Protein AF-A0A3D4QV10-F1 (afdb_monomer_lite)

pLDDT: mean 92.03, std 4.07, range [80.44, 97.69]

Radius of gyration: 17.47 Å; chains: 1; bounding box: 39×26×50 Å

Foldseek 3Di:
DFFCQPLQLPQWDWDNVCLNPPDDPPDDPPTIDTDGRQLAQAWKWKWFQDPVRDTDTPDTGHGDSDRDDDDDDPDDGPDMDMGGDHTSHDPDHGGDDDDDD

Sequence (101 aa):
MVFDSDLQRTSCGGSPVLRFYPTINNRSLNLPPFNFPTTMVKDFVVEYQDENGIWVPLAEIKNNYQRLVKINTDIITRGIKMTVKNTWGCEKALVFSLDAY

Secondary structure (DSSP, 8-state):
-EE---TT-SSS-S-TTGGG-SS--S--TTPPPPPPPTTSEEEEEEEEE-TTS-EEEEEEE-S---SB---------S-EEEEEEEESS-SS--EEE----

Structure (mmCIF, N/CA/C/O backbone):
data_AF-A0A3D4QV10-F1
#
_entry.id   AF-A0A3D4QV10-F1
#
loop_
_atom_site.group_PDB
_atom_site.id
_atom_site.type_symbol
_atom_site.label_atom_id
_atom_site.label_alt_id
_atom_site.label_comp_id
_atom_site.label_asym_id
_atom_site.label_entity_id
_atom_site.label_seq_id
_atom_site.pdbx_PDB_ins_code
_atom_site.Cartn_x
_atom_site.Cartn_y
_atom_site.Cartn_z
_atom_site.occupancy
_atom_site.B_iso_or_equiv
_atom_site.auth_seq_id
_atom_site.auth_comp_id
_atom_site.auth_asym_id
_atom_site.auth_atom_id
_atom_site.pdbx_PDB_model_num
ATOM 1 N N . MET A 1 1 ? -6.499 -2.487 2.076 1.00 93.06 1 MET A N 1
ATOM 2 C CA . MET A 1 1 ? -5.760 -1.355 1.472 1.00 93.06 1 MET A CA 1
ATOM 3 C C . MET A 1 1 ? -5.150 -1.791 0.156 1.00 93.06 1 MET A C 1
ATOM 5 O O . MET A 1 1 ? -4.578 -2.878 0.094 1.00 93.06 1 MET A O 1
ATOM 9 N N . VAL A 1 2 ? -5.260 -0.956 -0.873 1.00 95.25 2 VAL A N 1
ATOM 10 C CA . VAL A 1 2 ? -4.651 -1.174 -2.189 1.00 95.25 2 VAL A CA 1
ATOM 11 C C . VAL A 1 2 ? -3.678 -0.035 -2.472 1.00 95.25 2 VAL A C 1
ATOM 13 O O . VAL A 1 2 ? -4.073 1.128 -2.516 1.00 95.25 2 VAL A O 1
ATOM 16 N N . PHE A 1 3 ? -2.407 -0.367 -2.670 1.00 94.44 3 PHE A N 1
ATOM 17 C CA . PHE A 1 3 ? -1.348 0.580 -3.016 1.00 94.44 3 PHE A CA 1
ATOM 18 C C . PHE A 1 3 ? -1.198 0.718 -4.530 1.00 94.44 3 PHE A C 1
ATOM 20 O O . PHE A 1 3 ? -1.513 -0.206 -5.287 1.00 94.44 3 PHE A O 1
ATOM 27 N N . ASP A 1 4 ? -0.702 1.865 -4.988 1.00 91.75 4 ASP A N 1
ATOM 28 C CA . ASP A 1 4 ? -0.363 2.029 -6.395 1.00 91.75 4 ASP A CA 1
ATOM 29 C C . ASP A 1 4 ? 0.989 1.379 -6.703 1.00 91.75 4 ASP A C 1
ATOM 31 O O . ASP A 1 4 ? 2.062 1.908 -6.409 1.00 91.75 4 ASP A O 1
ATOM 35 N N . SER A 1 5 ? 0.922 0.211 -7.335 1.00 87.12 5 SER A N 1
ATOM 36 C CA . SER A 1 5 ? 2.097 -0.510 -7.818 1.00 87.12 5 SER A CA 1
ATOM 37 C C . SER A 1 5 ? 2.546 -0.088 -9.219 1.00 87.12 5 SER A C 1
ATOM 39 O O . SER A 1 5 ? 3.145 -0.914 -9.906 1.00 87.12 5 SER A O 1
ATOM 41 N N . ASP A 1 6 ? 2.204 1.127 -9.667 1.00 89.31 6 ASP A N 1
ATOM 42 C CA . ASP A 1 6 ? 2.577 1.684 -10.973 1.00 89.31 6 ASP A CA 1
ATOM 43 C C . ASP A 1 6 ? 2.197 0.733 -12.114 1.00 89.31 6 ASP A C 1
ATOM 45 O O . ASP A 1 6 ? 3.039 0.091 -12.743 1.00 89.31 6 ASP A O 1
ATOM 49 N N . LEU A 1 7 ? 0.891 0.612 -12.378 1.00 85.50 7 LEU A N 1
ATOM 50 C CA . LEU A 1 7 ? 0.379 -0.289 -13.425 1.00 85.50 7 LEU A CA 1
ATOM 51 C C . LEU A 1 7 ? 0.991 -0.000 -14.804 1.00 85.50 7 LEU A C 1
ATOM 53 O O . LEU A 1 7 ? 1.130 -0.910 -15.618 1.00 85.50 7 LEU A O 1
ATOM 57 N N . GLN A 1 8 ? 1.385 1.252 -15.049 1.00 87.69 8 GLN A N 1
ATOM 58 C CA . GLN A 1 8 ? 2.019 1.686 -16.295 1.00 87.69 8 GLN A CA 1
ATOM 59 C C . GLN A 1 8 ? 3.542 1.478 -16.310 1.00 87.69 8 GLN A C 1
ATOM 61 O O . GLN A 1 8 ? 4.188 1.711 -17.336 1.00 87.69 8 GLN A O 1
ATOM 66 N N . ARG A 1 9 ? 4.124 1.015 -15.197 1.00 87.31 9 ARG A N 1
ATOM 67 C CA . ARG A 1 9 ? 5.550 0.705 -15.023 1.00 87.31 9 ARG A CA 1
ATOM 68 C C . ARG A 1 9 ? 6.468 1.858 -15.432 1.00 87.31 9 ARG A C 1
ATOM 70 O O . ARG A 1 9 ? 7.544 1.641 -15.988 1.00 87.31 9 ARG A O 1
ATOM 77 N N . THR A 1 10 ? 6.025 3.088 -15.200 1.00 88.50 10 THR A N 1
ATOM 78 C CA . THR A 1 10 ? 6.762 4.310 -15.553 1.00 88.50 10 THR A CA 1
ATOM 79 C C . THR A 1 10 ? 7.912 4.599 -14.591 1.00 88.50 10 THR A C 1
ATOM 81 O O . THR A 1 10 ? 8.934 5.134 -15.007 1.00 88.50 10 THR A O 1
ATOM 84 N N . SER A 1 11 ? 7.769 4.187 -13.334 1.00 88.62 11 SER A N 1
ATOM 85 C CA . SER A 1 11 ? 8.772 4.267 -12.270 1.00 88.62 11 SER A CA 1
ATOM 86 C C . SER A 1 11 ? 9.694 3.045 -12.204 1.00 88.62 11 SER A C 1
ATOM 88 O O . SER A 1 11 ? 10.714 3.065 -11.516 1.00 88.62 11 SER A O 1
ATOM 90 N N . CYS A 1 12 ? 9.344 1.967 -12.909 1.00 87.12 12 CYS A N 1
ATOM 91 C CA . CYS A 1 12 ? 10.155 0.757 -12.968 1.00 87.12 12 CYS A CA 1
ATOM 92 C C . CYS A 1 12 ? 11.360 0.951 -13.899 1.00 87.12 12 CYS A C 1
ATOM 94 O O . CYS A 1 12 ? 11.233 1.486 -15.000 1.00 87.12 12 CYS A O 1
ATOM 96 N N . GLY A 1 13 ? 12.520 0.433 -13.490 1.00 87.19 13 GLY A N 1
ATOM 97 C CA . GLY A 1 13 ? 13.685 0.317 -14.372 1.00 87.19 13 GLY A CA 1
ATOM 98 C C . GLY A 1 13 ? 13.479 -0.700 -15.504 1.00 87.19 13 GLY A C 1
ATOM 99 O O . GLY A 1 13 ? 12.471 -1.411 -15.554 1.00 87.19 13 GLY A O 1
ATOM 100 N N . GLY A 1 14 ? 14.472 -0.808 -16.386 1.00 88.25 14 GLY A N 1
ATOM 101 C CA . GLY A 1 14 ? 14.499 -1.786 -17.4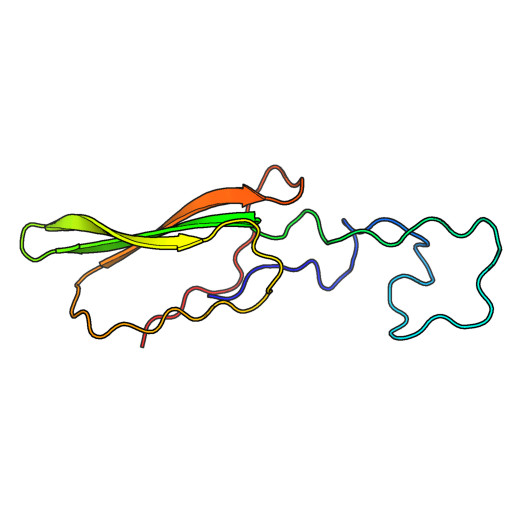74 1.00 88.25 14 GLY A CA 1
ATOM 102 C C . GLY A 1 14 ? 14.132 -1.193 -18.835 1.00 88.25 14 GLY A C 1
ATOM 103 O O . GLY A 1 14 ? 14.123 0.020 -19.031 1.00 88.25 14 GLY A O 1
ATOM 104 N N . SER A 1 15 ? 13.863 -2.062 -19.812 1.00 88.31 15 SER A N 1
ATOM 105 C CA . SER A 1 15 ? 13.526 -1.631 -21.175 1.00 88.31 15 SER A CA 1
ATOM 106 C C . SER A 1 15 ? 12.102 -1.051 -21.250 1.00 88.31 15 SER A C 1
ATOM 108 O O . SER A 1 15 ? 11.156 -1.740 -20.853 1.00 88.31 15 SER A O 1
ATOM 110 N N . PRO A 1 16 ? 11.904 0.153 -21.830 1.00 86.06 16 PRO A N 1
ATOM 111 C CA . PRO A 1 16 ? 10.579 0.759 -21.998 1.00 86.06 16 PRO A CA 1
ATOM 112 C C . PRO A 1 16 ? 9.606 -0.084 -22.828 1.00 86.06 16 PRO A C 1
ATOM 114 O O . PRO A 1 16 ? 8.400 -0.023 -22.608 1.00 86.06 16 PRO A O 1
ATOM 117 N N . VAL A 1 17 ? 10.128 -0.876 -23.769 1.00 85.81 17 VAL A N 1
ATOM 118 C CA . VAL A 1 17 ? 9.322 -1.737 -24.646 1.00 85.81 17 VAL A CA 1
ATOM 119 C C . VAL A 1 17 ? 8.949 -3.030 -23.929 1.00 85.81 17 VAL A C 1
ATOM 121 O O . VAL A 1 17 ? 7.799 -3.457 -23.961 1.00 85.81 17 VAL A O 1
ATOM 124 N N . LEU A 1 18 ? 9.916 -3.648 -23.248 1.00 88.50 18 LEU A N 1
ATOM 125 C CA . LEU A 1 18 ? 9.744 -4.982 -22.672 1.00 88.50 18 LEU A CA 1
ATOM 126 C C . LEU A 1 18 ? 9.084 -4.970 -21.287 1.00 88.50 18 LEU A C 1
ATOM 128 O O . LEU A 1 18 ? 8.648 -6.017 -20.824 1.00 88.50 18 LEU A O 1
ATOM 132 N N . ARG A 1 19 ? 8.972 -3.813 -20.619 1.00 85.62 19 ARG A N 1
ATOM 133 C CA . ARG A 1 19 ? 8.438 -3.724 -19.246 1.00 85.62 19 ARG A CA 1
ATOM 134 C C . ARG A 1 19 ? 7.016 -4.262 -19.086 1.00 85.62 19 ARG A C 1
ATOM 136 O O . ARG A 1 19 ? 6.666 -4.684 -17.994 1.00 85.62 19 ARG A O 1
ATOM 143 N N . PHE A 1 20 ? 6.212 -4.260 -20.146 1.00 85.38 20 PHE A N 1
ATOM 144 C CA . PHE A 1 20 ? 4.826 -4.743 -20.119 1.00 85.38 20 PHE A CA 1
ATOM 145 C C . PHE A 1 20 ? 4.688 -6.241 -20.407 1.00 85.38 20 PHE A C 1
ATOM 147 O O . PHE A 1 20 ? 3.588 -6.783 -20.330 1.00 85.38 20 PHE A O 1
ATOM 154 N N . TYR A 1 21 ? 5.784 -6.913 -20.757 1.00 87.00 21 TYR A N 1
ATOM 155 C CA . TYR A 1 21 ? 5.750 -8.313 -21.144 1.00 87.00 21 TYR A CA 1
ATOM 156 C C . TYR A 1 21 ? 5.714 -9.164 -19.870 1.00 87.00 21 TYR A C 1
ATOM 158 O O . TYR A 1 21 ? 6.617 -9.044 -19.040 1.00 87.00 21 TYR A O 1
ATOM 166 N N . PRO A 1 22 ? 4.710 -10.043 -19.696 1.00 80.44 22 PRO A N 1
ATOM 167 C CA . PRO A 1 22 ? 4.604 -10.876 -18.499 1.00 80.44 22 PRO A CA 1
ATOM 168 C C . PRO A 1 22 ? 5.741 -11.902 -18.412 1.00 80.44 22 PRO A C 1
ATOM 170 O O . PRO A 1 22 ? 6.099 -12.356 -17.328 1.00 80.44 22 PRO A O 1
ATOM 173 N N . THR A 1 23 ? 6.327 -12.275 -19.552 1.00 84.69 23 THR A N 1
ATOM 174 C CA . THR A 1 23 ? 7.485 -13.166 -19.630 1.00 84.69 23 THR A CA 1
ATOM 175 C C . THR A 1 23 ? 8.385 -12.714 -20.772 1.00 84.69 23 THR A C 1
ATOM 177 O O . THR A 1 23 ? 7.921 -12.509 -21.893 1.00 84.69 23 THR A O 1
ATOM 180 N N . ILE A 1 24 ? 9.676 -12.542 -20.484 1.00 85.94 24 ILE A N 1
ATOM 181 C CA . ILE A 1 24 ? 10.686 -12.135 -21.465 1.00 85.94 24 ILE A CA 1
ATOM 182 C C . ILE A 1 24 ? 11.554 -13.352 -21.774 1.00 85.94 24 ILE A C 1
ATOM 184 O O . ILE A 1 24 ? 12.242 -13.863 -20.893 1.00 85.94 24 ILE A O 1
ATOM 188 N N . ASN A 1 25 ? 11.547 -13.781 -23.034 1.00 85.88 25 ASN A N 1
ATOM 189 C CA . ASN A 1 25 ? 12.390 -14.865 -23.536 1.00 85.88 25 ASN A CA 1
ATOM 190 C C . ASN A 1 25 ? 13.526 -14.293 -24.400 1.00 85.88 25 ASN A C 1
ATOM 192 O O . ASN A 1 25 ? 13.400 -13.193 -24.931 1.00 85.88 25 ASN A O 1
ATOM 196 N N . ASN A 1 26 ? 14.627 -15.041 -24.547 1.00 88.69 26 ASN A N 1
ATOM 197 C CA . ASN A 1 26 ? 15.790 -14.655 -25.362 1.00 88.69 26 ASN A CA 1
ATOM 198 C C . ASN A 1 26 ? 16.349 -13.249 -25.030 1.00 88.69 26 ASN A C 1
ATOM 200 O O . ASN A 1 26 ? 16.506 -12.391 -25.898 1.00 88.69 26 ASN A O 1
ATOM 204 N N . ARG A 1 27 ? 16.602 -12.987 -23.739 1.00 85.75 27 ARG A N 1
ATOM 205 C CA . ARG A 1 27 ? 17.102 -11.686 -23.266 1.00 85.75 27 ARG A CA 1
ATOM 206 C C . ARG A 1 27 ? 18.522 -11.408 -23.771 1.00 85.75 27 ARG A C 1
ATOM 208 O O . ARG A 1 27 ? 19.397 -12.263 -23.659 1.00 85.75 27 ARG A O 1
ATOM 215 N N . SER A 1 28 ? 18.757 -10.187 -24.256 1.00 87.31 28 SER A N 1
ATOM 216 C CA . SER A 1 28 ? 20.114 -9.705 -24.539 1.00 87.31 28 SER A CA 1
ATOM 217 C C . SER A 1 28 ? 20.962 -9.724 -23.266 1.00 87.31 28 SER A C 1
ATOM 219 O O . SER A 1 28 ? 20.453 -9.432 -22.181 1.00 87.31 28 SER A O 1
ATOM 221 N N . LEU A 1 29 ? 22.256 -10.024 -23.406 1.00 89.56 29 LEU A N 1
ATOM 222 C CA . LEU A 1 29 ? 23.207 -10.067 -22.292 1.00 89.56 29 LEU A CA 1
ATOM 223 C C . LEU A 1 29 ? 23.237 -8.751 -21.495 1.00 89.56 29 LEU A C 1
ATOM 225 O O . LEU A 1 29 ? 23.377 -8.778 -20.278 1.00 89.56 29 LEU A O 1
ATOM 229 N N . ASN A 1 30 ? 23.036 -7.617 -22.174 1.00 90.12 30 ASN A N 1
ATOM 230 C CA . ASN A 1 30 ? 23.107 -6.275 -21.588 1.00 90.12 30 ASN A CA 1
ATOM 231 C C . ASN A 1 30 ? 21.725 -5.658 -21.314 1.00 90.12 30 ASN A C 1
ATOM 233 O O . ASN A 1 30 ? 21.593 -4.436 -21.247 1.00 90.12 30 ASN A O 1
ATOM 237 N N . LEU A 1 31 ? 20.669 -6.471 -21.214 1.00 89.38 31 LEU A N 1
ATOM 238 C CA . LEU A 1 31 ? 19.338 -5.961 -20.898 1.00 89.38 31 LEU A CA 1
ATOM 239 C C . LEU A 1 31 ? 19.330 -5.375 -19.469 1.00 89.38 31 LEU A C 1
ATOM 241 O O . LEU A 1 31 ? 19.645 -6.105 -18.527 1.00 89.38 31 LEU A O 1
ATOM 245 N N . PRO A 1 32 ? 18.954 -4.094 -19.276 1.00 89.06 32 PRO A N 1
ATOM 246 C CA . PRO A 1 32 ? 18.895 -3.503 -17.944 1.00 89.06 32 PRO A CA 1
ATOM 247 C C . PRO A 1 32 ? 17.872 -4.225 -17.051 1.00 89.06 32 PRO A C 1
ATOM 249 O O . PRO A 1 32 ? 16.841 -4.693 -17.550 1.00 89.06 32 PRO A O 1
ATOM 252 N N . PRO A 1 33 ? 18.120 -4.296 -15.732 1.00 87.81 33 PRO A N 1
ATOM 253 C CA . PRO A 1 33 ? 17.234 -4.981 -14.802 1.00 87.81 33 PRO A CA 1
ATOM 254 C C . PRO A 1 33 ? 15.889 -4.260 -14.672 1.00 87.81 33 PRO A C 1
ATOM 256 O O . PRO A 1 33 ? 15.816 -3.029 -14.668 1.00 87.81 33 PRO A O 1
ATOM 259 N N . PHE A 1 34 ? 14.819 -5.040 -14.520 1.00 88.44 34 PHE A N 1
ATOM 260 C CA . PHE A 1 34 ? 13.505 -4.516 -14.156 1.00 88.44 34 PHE A CA 1
ATOM 261 C C . PHE A 1 34 ? 13.419 -4.406 -12.638 1.00 88.44 34 PHE A C 1
ATOM 263 O O . PHE A 1 34 ? 13.483 -5.414 -11.936 1.00 88.44 34 PHE A O 1
ATOM 270 N N . ASN A 1 35 ? 13.271 -3.180 -12.146 1.00 88.06 35 ASN A N 1
ATOM 271 C CA . ASN A 1 35 ? 13.206 -2.904 -10.713 1.00 88.06 35 ASN A CA 1
ATOM 272 C C . ASN A 1 35 ? 11.761 -2.902 -10.202 1.00 88.06 35 ASN A C 1
ATOM 274 O O . ASN A 1 35 ? 10.805 -2.844 -10.981 1.00 88.06 35 ASN A O 1
ATOM 278 N N . PHE A 1 36 ? 11.623 -2.954 -8.878 1.00 89.06 36 PHE A N 1
ATOM 279 C CA . PHE A 1 36 ? 10.338 -2.826 -8.203 1.00 89.06 36 PHE A CA 1
ATOM 280 C C . PHE A 1 36 ? 9.774 -1.398 -8.364 1.00 89.06 36 PHE A C 1
ATOM 282 O O . PHE A 1 36 ? 10.564 -0.450 -8.378 1.00 89.06 36 PHE A O 1
ATOM 289 N N . PRO A 1 37 ? 8.443 -1.221 -8.486 1.00 91.44 37 PRO A N 1
ATOM 290 C CA . PRO A 1 37 ? 7.826 0.101 -8.558 1.00 91.44 37 PRO A CA 1
ATOM 291 C C . PRO A 1 37 ? 8.215 0.985 -7.373 1.00 91.44 37 PRO A C 1
ATOM 293 O O . PRO A 1 37 ? 8.009 0.607 -6.218 1.00 91.44 37 PRO A O 1
ATOM 296 N N . THR A 1 38 ? 8.734 2.183 -7.638 1.00 92.50 38 THR A N 1
ATOM 297 C CA . THR A 1 38 ? 9.166 3.089 -6.560 1.00 92.50 38 THR A CA 1
ATOM 298 C C . THR A 1 38 ? 7.983 3.745 -5.848 1.00 92.50 38 THR A C 1
ATOM 300 O O . THR A 1 38 ? 8.109 4.147 -4.692 1.00 92.50 38 THR A O 1
ATOM 303 N N . THR A 1 39 ? 6.822 3.806 -6.512 1.00 92.44 39 THR A N 1
ATOM 304 C CA . THR A 1 39 ? 5.548 4.331 -5.985 1.00 92.44 39 THR A CA 1
ATOM 305 C C . THR A 1 39 ? 4.957 3.480 -4.865 1.00 92.44 39 THR A C 1
ATOM 307 O O . THR A 1 39 ? 4.105 3.954 -4.113 1.00 92.44 39 THR A O 1
ATOM 310 N N . MET A 1 40 ? 5.400 2.226 -4.738 1.00 94.25 40 MET A N 1
ATOM 311 C CA . MET A 1 40 ? 4.896 1.313 -3.723 1.00 94.25 40 MET A CA 1
ATOM 312 C C . MET A 1 40 ? 5.243 1.796 -2.318 1.00 94.25 40 MET A C 1
ATOM 314 O O . MET A 1 40 ? 6.390 2.133 -2.012 1.00 94.25 40 MET A O 1
ATOM 318 N N . VAL A 1 41 ? 4.246 1.752 -1.438 1.00 95.56 41 VAL A N 1
ATOM 319 C CA . VAL A 1 41 ? 4.436 1.993 -0.009 1.00 95.56 41 VAL A CA 1
ATOM 320 C C . VAL A 1 41 ? 5.188 0.815 0.598 1.00 95.56 41 VAL A C 1
ATOM 322 O O . VAL A 1 41 ? 4.757 -0.334 0.478 1.00 95.56 41 VAL A O 1
ATOM 325 N N . LYS A 1 42 ? 6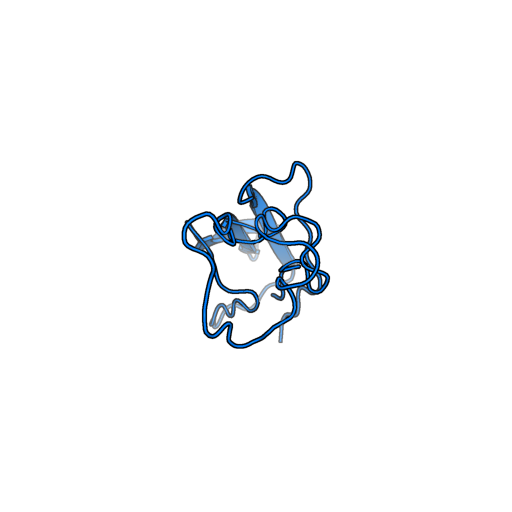.309 1.126 1.251 1.00 95.88 42 LYS A N 1
ATOM 326 C CA . LYS A 1 42 ? 7.233 0.167 1.853 1.00 95.88 42 LYS A CA 1
ATOM 327 C C . LYS A 1 42 ? 6.924 -0.038 3.331 1.00 95.88 42 LYS A C 1
ATOM 329 O O . LYS A 1 42 ? 6.707 -1.167 3.755 1.00 95.88 42 LYS A O 1
ATOM 334 N N . ASP A 1 43 ? 6.873 1.053 4.089 1.00 97.00 43 ASP A N 1
ATOM 335 C CA . ASP A 1 43 ? 6.681 1.014 5.536 1.00 97.00 43 ASP A CA 1
ATOM 336 C C . ASP A 1 43 ? 5.512 1.921 5.917 1.00 97.00 43 ASP A C 1
ATOM 338 O O . ASP A 1 43 ? 5.444 3.073 5.474 1.00 97.00 43 ASP A O 1
ATOM 342 N N . PHE A 1 44 ? 4.593 1.419 6.736 1.00 96.75 44 PHE A N 1
ATOM 343 C CA . PHE A 1 44 ? 3.441 2.181 7.208 1.00 96.75 44 PHE A CA 1
ATOM 344 C C . PHE A 1 44 ? 2.880 1.610 8.510 1.00 96.75 44 PHE A C 1
ATOM 346 O O . PHE A 1 44 ? 3.067 0.437 8.834 1.00 96.75 44 PHE A O 1
ATOM 353 N N . VAL A 1 45 ? 2.172 2.459 9.249 1.00 97.62 45 VAL A N 1
ATOM 354 C CA . VAL A 1 45 ? 1.480 2.100 10.489 1.00 97.62 45 VAL A CA 1
ATOM 355 C C . VAL A 1 45 ? -0.011 2.305 10.284 1.00 97.62 45 VAL A C 1
ATOM 357 O O . VAL A 1 45 ? -0.424 3.314 9.713 1.00 97.62 45 VAL A O 1
ATOM 360 N N . VAL A 1 46 ? -0.808 1.353 10.745 1.00 97.00 46 VAL A N 1
ATOM 361 C CA . VAL A 1 46 ? -2.257 1.490 10.861 1.00 97.00 46 VAL A CA 1
ATOM 362 C C . VAL A 1 46 ? -2.591 1.635 12.333 1.00 97.00 46 VAL A C 1
ATOM 364 O O . VAL A 1 46 ? -2.118 0.861 13.161 1.00 97.00 46 VAL A O 1
ATOM 367 N N . GLU A 1 47 ? -3.394 2.637 12.646 1.00 97.44 47 GLU A N 1
ATOM 368 C CA . GLU A 1 47 ? -3.874 2.967 13.980 1.00 97.44 47 GLU A CA 1
ATOM 369 C C . GLU A 1 47 ? -5.403 2.985 13.958 1.00 97.44 47 GLU A C 1
ATOM 371 O O . GLU A 1 47 ? -6.018 3.352 12.949 1.00 97.44 47 GLU A O 1
ATOM 376 N N . TYR A 1 48 ? -6.011 2.624 15.079 1.00 96.81 48 TYR A N 1
ATOM 377 C CA . TYR A 1 48 ? -7.444 2.772 15.305 1.00 96.81 48 TYR A CA 1
ATOM 378 C C . TYR A 1 48 ? -7.691 3.768 16.433 1.00 96.81 48 TYR A C 1
ATOM 380 O O . TYR A 1 48 ? -6.804 4.038 17.247 1.00 96.81 48 TYR A O 1
ATOM 388 N N . GLN A 1 49 ? -8.889 4.340 16.458 1.00 97.19 49 GLN A N 1
ATOM 389 C CA . GLN A 1 49 ? -9.306 5.230 17.532 1.00 97.19 49 GLN A CA 1
ATOM 390 C C . GLN A 1 49 ? -9.989 4.426 18.646 1.00 97.19 49 GLN A C 1
ATOM 392 O O . GLN A 1 49 ? -10.966 3.719 18.382 1.00 97.19 49 GLN A O 1
ATOM 397 N N . ASP A 1 50 ? -9.484 4.524 19.872 1.00 94.25 50 ASP A N 1
ATOM 398 C CA . ASP A 1 50 ? -10.083 3.879 21.042 1.00 94.25 50 ASP A CA 1
ATOM 399 C C . ASP A 1 50 ? -11.345 4.617 21.542 1.00 94.25 50 ASP A C 1
ATOM 401 O O . ASP A 1 50 ? -11.776 5.631 20.982 1.00 94.25 50 ASP A O 1
ATOM 405 N N . GLU A 1 51 ? -11.955 4.108 22.615 1.00 94.12 51 GLU A N 1
ATOM 406 C CA . GLU A 1 51 ? -13.164 4.685 23.222 1.00 94.12 51 GLU A CA 1
ATOM 407 C C . GLU A 1 51 ? -12.958 6.112 23.759 1.00 94.12 51 GLU A C 1
ATOM 409 O O . GLU A 1 51 ? -13.901 6.906 23.789 1.00 94.12 51 GLU A O 1
ATOM 414 N N . ASN A 1 52 ? -11.724 6.456 24.133 1.00 93.25 52 ASN A N 1
ATOM 415 C CA . ASN A 1 52 ? -11.336 7.769 24.647 1.00 93.25 52 ASN A CA 1
ATOM 416 C C . ASN A 1 52 ? -10.925 8.740 23.529 1.00 93.25 52 ASN A C 1
ATOM 418 O O . ASN A 1 52 ? -10.571 9.889 23.801 1.00 93.25 52 ASN A O 1
ATOM 422 N N . GLY A 1 53 ? -10.963 8.301 22.269 1.00 92.62 53 GLY A N 1
ATOM 423 C CA . GLY A 1 53 ? -10.553 9.096 21.119 1.00 92.62 53 GLY A CA 1
ATOM 424 C C . GLY A 1 53 ? -9.045 9.084 20.844 1.00 92.62 53 GLY A C 1
ATOM 425 O O . GLY A 1 53 ? -8.596 9.832 19.971 1.00 92.62 53 GLY A O 1
ATOM 426 N N . ILE A 1 54 ? -8.271 8.260 21.549 1.00 95.81 54 ILE A N 1
ATOM 427 C CA . ILE A 1 54 ? -6.815 8.139 21.433 1.00 95.81 54 ILE A CA 1
ATOM 428 C C . ILE A 1 54 ? -6.472 7.193 20.277 1.00 95.81 54 ILE A C 1
ATOM 430 O O . ILE A 1 54 ? -7.102 6.156 20.083 1.00 95.81 54 ILE A O 1
ATOM 434 N N . TRP A 1 55 ? -5.454 7.556 19.493 1.00 97.12 55 TRP A N 1
ATOM 435 C CA . TRP A 1 55 ? -4.940 6.706 18.420 1.00 97.12 55 TRP A CA 1
ATOM 436 C C . TRP A 1 55 ? -3.997 5.642 18.979 1.00 97.12 55 TRP A C 1
ATOM 438 O O . TRP A 1 55 ? -2.963 5.974 19.560 1.00 97.12 55 TRP A O 1
ATOM 448 N N . VAL A 1 56 ? -4.344 4.376 18.765 1.00 96.38 56 VAL A N 1
ATOM 449 C CA . VAL A 1 56 ? -3.584 3.208 19.225 1.00 96.38 56 VAL A CA 1
ATOM 450 C C . VAL A 1 56 ? -3.116 2.406 18.005 1.00 96.38 56 VAL A C 1
ATOM 452 O O . VAL A 1 56 ? -3.891 2.236 17.058 1.00 96.38 56 VAL A O 1
ATOM 455 N N . PRO A 1 57 ? -1.859 1.919 17.967 1.00 96.19 57 PRO A N 1
ATOM 456 C CA . PRO A 1 57 ? -1.363 1.132 16.843 1.00 96.19 57 PRO A CA 1
ATOM 457 C C . PRO A 1 57 ? -2.111 -0.201 16.723 1.00 96.19 57 PRO A C 1
ATOM 459 O O . PRO A 1 57 ? -2.162 -0.986 17.665 1.00 96.19 57 PRO A O 1
ATOM 462 N N . LEU A 1 58 ? -2.652 -0.460 15.533 1.00 96.38 58 LEU A N 1
ATOM 463 C CA . LEU A 1 58 ? -3.251 -1.734 15.138 1.00 96.38 58 LEU A CA 1
ATOM 464 C C . LEU A 1 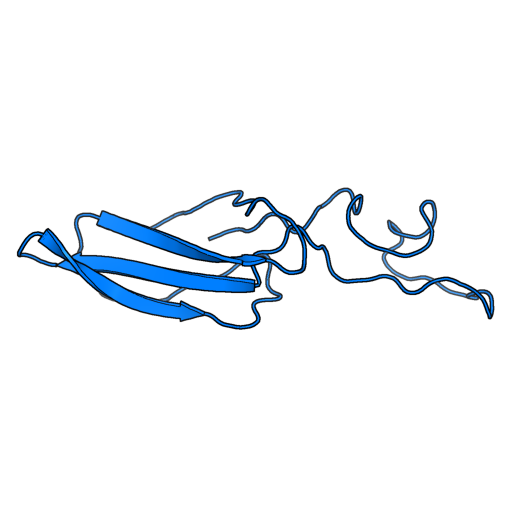58 ? -2.214 -2.657 14.494 1.00 96.38 58 LEU A C 1
ATOM 466 O O . LEU A 1 58 ? -2.128 -3.838 14.815 1.00 96.38 58 LEU A O 1
ATOM 470 N N . ALA A 1 59 ? -1.438 -2.124 13.551 1.00 96.56 59 ALA A N 1
ATOM 471 C CA . ALA A 1 59 ? -0.430 -2.888 12.832 1.00 96.56 59 ALA A CA 1
ATOM 472 C C . ALA A 1 59 ? 0.714 -1.990 12.366 1.00 96.56 59 ALA A C 1
ATOM 474 O O . ALA A 1 59 ? 0.496 -0.872 11.899 1.00 96.56 59 ALA A O 1
ATOM 475 N N . GLU A 1 60 ? 1.931 -2.518 12.419 1.00 97.69 60 GLU A N 1
ATOM 476 C CA . GLU A 1 60 ? 3.106 -1.919 11.794 1.00 97.69 60 GLU A CA 1
ATOM 477 C C . GLU A 1 60 ? 3.588 -2.846 10.679 1.00 97.69 60 GLU A C 1
ATOM 479 O O . GLU A 1 60 ? 3.925 -4.006 10.916 1.00 97.69 60 GLU A O 1
ATOM 484 N N . ILE A 1 61 ? 3.609 -2.335 9.450 1.00 97.44 61 ILE A N 1
ATOM 485 C CA . ILE A 1 61 ? 4.043 -3.080 8.272 1.00 97.44 61 ILE A CA 1
ATOM 486 C C . ILE A 1 61 ? 5.377 -2.515 7.801 1.00 97.44 61 ILE A C 1
ATOM 488 O O . ILE A 1 61 ? 5.518 -1.304 7.617 1.00 97.44 61 ILE A O 1
ATOM 492 N N . LYS A 1 62 ? 6.348 -3.408 7.581 1.00 97.19 62 LYS A N 1
ATOM 493 C CA . LYS A 1 62 ? 7.687 -3.078 7.077 1.00 97.19 62 LYS A CA 1
ATOM 494 C C . LYS A 1 62 ? 8.004 -3.858 5.812 1.00 97.19 62 LYS A C 1
ATOM 496 O O . LYS A 1 62 ? 7.615 -5.018 5.688 1.00 97.19 62 LYS A O 1
ATOM 501 N N . ASN A 1 63 ? 8.766 -3.243 4.911 1.00 95.81 63 ASN A N 1
ATOM 502 C CA . ASN A 1 63 ? 9.219 -3.835 3.649 1.00 95.81 63 ASN A CA 1
ATOM 503 C C . ASN A 1 63 ? 8.077 -4.424 2.797 1.00 95.81 63 ASN A C 1
ATOM 505 O O . ASN A 1 63 ? 8.235 -5.482 2.190 1.00 95.81 63 ASN A O 1
ATOM 509 N N . ASN A 1 64 ? 6.925 -3.759 2.736 1.00 95.50 64 ASN A N 1
ATOM 510 C CA . ASN A 1 64 ? 5.790 -4.210 1.942 1.00 95.50 64 ASN A CA 1
ATOM 511 C C . ASN A 1 64 ? 6.111 -4.209 0.441 1.00 95.50 64 ASN A C 1
ATOM 513 O O . ASN A 1 64 ? 6.446 -3.178 -0.135 1.00 95.50 64 ASN A O 1
ATOM 517 N N . TYR A 1 65 ? 5.925 -5.356 -0.202 1.00 93.12 65 TYR A N 1
ATOM 518 C CA . TYR A 1 65 ? 6.001 -5.530 -1.656 1.00 93.12 65 TYR A CA 1
ATOM 519 C C . TYR A 1 65 ? 4.653 -5.959 -2.259 1.00 93.12 65 TYR A C 1
ATOM 521 O O . TYR A 1 65 ? 4.561 -6.234 -3.455 1.00 93.12 65 TYR A O 1
ATOM 529 N N . GLN A 1 66 ? 3.595 -6.018 -1.445 1.00 94.00 66 GLN A N 1
ATOM 530 C CA . GLN A 1 66 ? 2.262 -6.431 -1.865 1.00 94.00 66 GLN A CA 1
ATOM 531 C C . GLN A 1 66 ? 1.417 -5.216 -2.234 1.00 94.00 66 GLN A C 1
ATOM 533 O O . GLN A 1 66 ? 1.282 -4.271 -1.453 1.00 94.00 66 GLN A O 1
ATOM 538 N N . ARG A 1 67 ? 0.795 -5.259 -3.418 1.00 93.56 67 ARG A N 1
ATOM 539 C CA . ARG A 1 67 ? -0.168 -4.234 -3.851 1.00 93.56 67 ARG A CA 1
ATOM 540 C C . ARG A 1 67 ? -1.402 -4.217 -2.948 1.00 93.56 67 ARG A C 1
ATOM 542 O O . ARG A 1 67 ? -1.879 -3.151 -2.581 1.00 93.56 67 ARG A O 1
ATOM 549 N N . LEU A 1 68 ? -1.919 -5.396 -2.605 1.00 96.06 68 LEU A N 1
ATOM 550 C CA . LEU A 1 68 ? -3.070 -5.569 -1.724 1.00 96.06 68 LEU A CA 1
ATOM 551 C C . LEU A 1 68 ? -2.587 -6.009 -0.345 1.00 96.06 68 LEU A C 1
ATOM 553 O O . LEU A 1 68 ? -2.020 -7.091 -0.207 1.00 96.06 68 LEU A O 1
ATOM 557 N N . VAL A 1 69 ? -2.875 -5.200 0.672 1.00 96.38 69 VAL A N 1
ATOM 558 C CA . VAL A 1 69 ? -2.644 -5.558 2.073 1.00 96.38 69 VAL A CA 1
ATOM 559 C C . VAL A 1 69 ? -3.979 -5.631 2.802 1.00 96.38 69 VAL A C 1
ATOM 561 O O . VAL A 1 69 ? -4.788 -4.695 2.763 1.00 96.38 69 VAL A O 1
ATOM 564 N N . LYS A 1 70 ? -4.197 -6.766 3.468 1.00 96.25 70 LYS A N 1
ATOM 565 C CA . LYS A 1 70 ? -5.337 -7.024 4.347 1.00 96.25 70 LYS A CA 1
ATOM 566 C C . LYS A 1 70 ? -4.828 -7.164 5.775 1.00 96.25 70 LYS A C 1
ATOM 568 O O . LYS A 1 70 ? -3.862 -7.885 6.007 1.00 96.25 70 LYS A O 1
ATOM 573 N N . ILE A 1 71 ? -5.483 -6.477 6.699 1.00 95.25 71 ILE A N 1
ATOM 574 C CA . ILE A 1 71 ? -5.241 -6.601 8.134 1.00 95.25 71 ILE A CA 1
ATOM 575 C C . ILE A 1 71 ? -6.539 -7.141 8.714 1.00 95.25 71 ILE A C 1
ATOM 577 O O . ILE A 1 71 ? -7.567 -6.477 8.622 1.00 95.25 71 ILE A O 1
ATOM 581 N N . ASN A 1 72 ? -6.493 -8.360 9.242 1.00 95.31 72 ASN A N 1
ATOM 582 C CA . ASN A 1 72 ? -7.641 -8.952 9.915 1.00 95.31 72 ASN A CA 1
ATOM 583 C C . ASN A 1 72 ? -7.651 -8.465 11.364 1.00 95.31 72 ASN A C 1
ATOM 585 O O . ASN A 1 72 ? -6.625 -8.531 12.040 1.00 95.31 72 ASN A O 1
ATOM 589 N N . THR A 1 73 ? -8.796 -7.975 11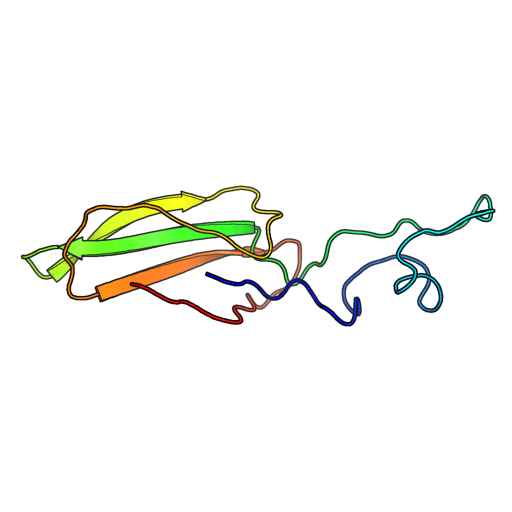.822 1.00 93.31 73 THR A N 1
ATOM 590 C CA . THR A 1 73 ? -8.992 -7.467 13.180 1.00 93.31 73 THR A CA 1
ATOM 591 C C . THR A 1 73 ? -10.454 -7.640 13.585 1.00 93.31 73 THR A C 1
ATOM 593 O O . THR A 1 73 ? -11.329 -7.732 12.729 1.00 93.31 73 THR A O 1
ATOM 596 N N . ASP A 1 74 ? -10.696 -7.708 14.884 1.00 94.19 74 ASP A N 1
ATOM 597 C CA . ASP A 1 74 ? -11.990 -7.813 15.561 1.00 94.19 74 ASP A CA 1
ATOM 598 C C . ASP A 1 74 ? -12.374 -6.513 16.295 1.00 94.19 74 ASP A C 1
ATOM 600 O O . ASP A 1 74 ? -13.297 -6.485 17.107 1.00 94.19 74 ASP A O 1
ATOM 604 N N . ILE A 1 75 ? -11.666 -5.418 16.009 1.00 93.69 75 ILE A N 1
ATOM 605 C CA . ILE A 1 75 ? -11.845 -4.133 16.685 1.00 93.69 75 ILE A CA 1
ATOM 606 C C . ILE A 1 75 ? -13.092 -3.408 16.186 1.00 93.69 75 ILE A C 1
ATOM 608 O O . ILE A 1 75 ? -13.320 -3.255 14.987 1.00 93.69 75 ILE A O 1
ATOM 612 N N . ILE A 1 76 ? -13.832 -2.843 17.137 1.00 93.31 76 ILE A N 1
ATOM 613 C CA . ILE A 1 76 ? -14.896 -1.875 16.882 1.00 93.31 76 ILE A CA 1
ATOM 614 C C . ILE A 1 76 ? -14.3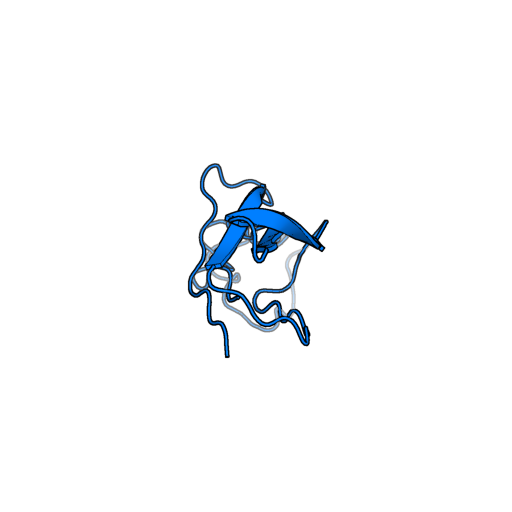22 -0.482 17.135 1.00 93.31 76 ILE A C 1
ATOM 616 O O . ILE A 1 76 ? -13.891 -0.166 18.241 1.00 93.31 76 ILE A O 1
ATOM 620 N N . THR A 1 77 ? -14.299 0.365 16.109 1.00 94.88 77 THR A N 1
ATOM 621 C CA . THR A 1 77 ? -13.730 1.715 16.202 1.00 94.88 77 THR A CA 1
ATOM 622 C C . THR A 1 77 ? -14.537 2.717 15.388 1.00 94.88 77 THR A C 1
ATOM 624 O O . THR A 1 77 ? -15.268 2.362 14.466 1.00 94.88 77 THR A O 1
ATOM 627 N N . ARG A 1 78 ? -14.389 3.998 15.730 1.00 93.94 78 ARG A N 1
ATOM 628 C CA . ARG A 1 78 ? -14.961 5.124 14.983 1.00 93.94 78 ARG A CA 1
ATOM 629 C C . ARG A 1 78 ? -14.031 5.653 13.896 1.00 93.94 78 ARG A C 1
ATOM 631 O O . ARG A 1 78 ? -14.476 6.427 13.054 1.00 93.94 78 ARG A O 1
ATOM 638 N N . GLY A 1 79 ? -12.756 5.267 13.916 1.00 94.31 79 GLY A N 1
ATOM 639 C CA . GLY A 1 79 ? -11.761 5.840 13.025 1.00 94.31 79 GLY A CA 1
ATOM 640 C C . GLY A 1 79 ? -10.580 4.916 12.784 1.00 94.31 79 GLY A C 1
ATOM 641 O O . GLY A 1 79 ? -10.042 4.311 13.707 1.00 94.31 79 GLY A O 1
ATOM 642 N N . ILE A 1 80 ? -10.150 4.872 11.527 1.00 95.25 80 ILE A N 1
ATOM 643 C CA . ILE A 1 80 ? -8.913 4.227 11.094 1.00 95.25 80 ILE A CA 1
ATOM 644 C C . ILE A 1 80 ? -8.002 5.302 10.517 1.00 95.25 80 ILE A C 1
ATOM 646 O O . ILE A 1 80 ? -8.435 6.148 9.733 1.00 95.25 80 ILE A O 1
ATOM 650 N N . LYS A 1 81 ? -6.726 5.252 10.887 1.00 95.19 81 LYS A N 1
ATOM 651 C CA . LYS A 1 81 ? -5.688 6.145 10.379 1.00 95.19 81 LYS A CA 1
ATOM 652 C C . LYS A 1 81 ? -4.529 5.307 9.870 1.00 95.19 81 LYS A C 1
ATOM 654 O O . LYS A 1 81 ? -4.017 4.447 10.578 1.00 95.19 81 LYS A O 1
ATOM 659 N N . MET A 1 82 ? -4.104 5.570 8.640 1.00 95.19 82 MET A N 1
ATOM 660 C CA . MET A 1 82 ? -2.897 4.980 8.075 1.00 95.19 82 MET A CA 1
ATOM 661 C C . MET A 1 82 ? -1.836 6.063 7.918 1.00 95.19 82 MET A C 1
ATOM 663 O O . MET A 1 82 ? -2.041 7.045 7.206 1.00 95.19 82 MET A O 1
ATOM 667 N N . THR A 1 83 ? -0.683 5.849 8.538 1.00 95.62 83 THR A N 1
ATOM 668 C CA . THR A 1 83 ? 0.473 6.736 8.450 1.00 95.62 83 THR A CA 1
ATOM 669 C C . THR A 1 83 ? 1.560 6.062 7.622 1.00 95.62 83 THR A C 1
ATOM 671 O O . THR A 1 83 ? 2.222 5.133 8.090 1.00 95.62 83 THR A O 1
ATOM 674 N N . VAL A 1 84 ? 1.773 6.537 6.394 1.00 95.19 84 VAL A N 1
ATOM 675 C CA . VAL A 1 84 ? 2.884 6.069 5.554 1.00 95.19 84 VAL A CA 1
ATOM 676 C C . VAL A 1 84 ? 4.201 6.640 6.077 1.00 95.19 84 VAL A C 1
ATOM 678 O O . VAL A 1 84 ? 4.287 7.826 6.386 1.00 95.19 84 VAL A O 1
ATOM 681 N N . LYS A 1 85 ? 5.221 5.787 6.196 1.00 95.56 85 LYS A N 1
ATOM 682 C CA . LYS A 1 85 ? 6.560 6.162 6.663 1.00 95.56 85 LYS A CA 1
ATOM 683 C C . LYS A 1 85 ? 7.562 6.221 5.520 1.00 95.56 85 LYS A C 1
ATOM 685 O O . LYS A 1 85 ? 8.269 7.210 5.412 1.00 95.56 85 LYS A O 1
ATOM 690 N N . ASN A 1 86 ? 7.588 5.197 4.666 1.00 95.31 86 ASN A N 1
ATOM 691 C CA . ASN A 1 86 ? 8.517 5.109 3.539 1.00 95.31 86 ASN A CA 1
ATOM 692 C C . ASN A 1 86 ? 7.854 4.495 2.302 1.00 95.31 86 ASN A C 1
ATOM 694 O O . ASN A 1 86 ? 6.950 3.661 2.404 1.00 95.31 86 ASN A O 1
AT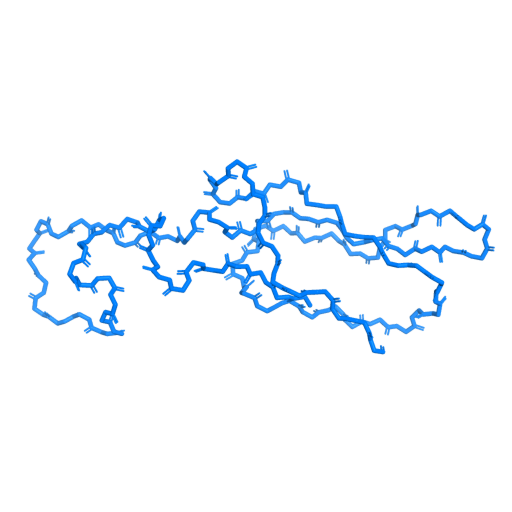OM 698 N N . THR A 1 87 ? 8.383 4.837 1.132 1.00 95.06 87 THR A N 1
ATOM 699 C CA . THR A 1 87 ? 8.126 4.162 -0.148 1.00 95.06 87 THR A CA 1
ATOM 700 C C . THR A 1 87 ? 9.400 3.458 -0.629 1.00 95.06 87 THR A C 1
ATOM 702 O O . THR A 1 87 ? 10.458 3.558 -0.002 1.00 95.06 87 THR A O 1
ATOM 705 N N . TRP A 1 88 ? 9.328 2.758 -1.759 1.00 94.06 88 TRP A N 1
ATOM 706 C CA . TRP A 1 88 ? 10.499 2.158 -2.409 1.00 94.06 88 TRP A CA 1
ATOM 707 C C . TRP A 1 88 ? 11.350 3.144 -3.227 1.00 94.06 88 TRP A C 1
ATOM 709 O O . TRP A 1 88 ? 12.283 2.719 -3.905 1.00 94.06 88 TRP A O 1
ATOM 719 N N . GLY A 1 89 ? 11.067 4.447 -3.161 1.00 91.38 89 GLY A N 1
ATOM 720 C CA . GLY A 1 89 ? 11.881 5.479 -3.812 1.00 91.38 89 GLY A CA 1
ATOM 721 C C . GLY A 1 89 ? 11.092 6.636 -4.423 1.00 91.38 89 GLY A C 1
ATOM 722 O O . GLY A 1 89 ? 11.685 7.479 -5.087 1.00 91.38 89 GLY A O 1
ATOM 723 N N . CYS A 1 90 ? 9.772 6.680 -4.242 1.00 90.50 90 CYS A N 1
ATOM 724 C CA . CYS A 1 90 ? 8.947 7.813 -4.646 1.00 90.50 90 CYS A CA 1
ATOM 725 C C . CYS A 1 90 ? 8.748 8.795 -3.484 1.00 90.50 90 CYS A C 1
ATOM 727 O O . CYS A 1 90 ? 8.461 8.391 -2.360 1.00 90.50 90 CYS A O 1
ATOM 729 N N . GLU A 1 91 ? 8.835 10.094 -3.755 1.00 89.50 91 GLU A N 1
ATOM 730 C CA . GLU A 1 91 ? 8.591 11.137 -2.750 1.00 89.50 91 GLU A CA 1
ATOM 731 C C . GLU A 1 91 ? 7.158 11.086 -2.195 1.00 89.50 91 GLU A C 1
ATOM 733 O O . GLU A 1 91 ? 6.924 11.331 -1.013 1.00 89.50 91 GLU A O 1
ATOM 738 N N . LYS A 1 92 ? 6.190 10.733 -3.048 1.00 88.19 92 LYS A N 1
ATOM 739 C CA . LYS A 1 92 ? 4.776 10.669 -2.685 1.00 88.19 92 LYS A CA 1
ATOM 740 C C . LYS A 1 92 ? 4.326 9.223 -2.557 1.00 88.19 92 LYS A C 1
ATOM 742 O O . LYS A 1 92 ? 4.516 8.413 -3.460 1.00 88.19 92 LYS A O 1
ATOM 747 N N . ALA A 1 93 ? 3.674 8.919 -1.441 1.00 84.88 93 ALA A N 1
ATOM 748 C CA . ALA A 1 93 ? 2.954 7.669 -1.278 1.00 84.88 93 ALA A CA 1
ATOM 749 C C . ALA A 1 93 ? 1.658 7.711 -2.093 1.00 84.88 93 ALA A C 1
ATOM 751 O O . ALA A 1 93 ? 0.866 8.644 -1.954 1.00 84.88 93 ALA A O 1
ATOM 752 N N . LEU A 1 94 ? 1.436 6.694 -2.922 1.00 89.56 94 LEU A N 1
ATOM 753 C CA . LEU A 1 94 ? 0.242 6.579 -3.750 1.00 89.56 94 LEU A CA 1
ATOM 754 C C . LEU A 1 94 ? -0.605 5.398 -3.262 1.00 89.56 94 LEU A C 1
ATOM 756 O O . LEU A 1 94 ? -0.194 4.236 -3.306 1.00 89.56 94 LEU A O 1
ATOM 760 N N . VAL A 1 95 ? -1.794 5.716 -2.754 1.00 91.69 95 VAL A N 1
ATOM 761 C CA . VAL A 1 95 ? -2.757 4.756 -2.202 1.00 91.69 95 VAL A CA 1
ATOM 762 C C . VAL A 1 95 ? -4.005 4.821 -3.065 1.00 91.69 95 VAL A C 1
ATOM 764 O O . VAL A 1 95 ? -4.577 5.891 -3.243 1.00 91.69 95 VAL A O 1
ATOM 767 N N . PHE A 1 96 ? -4.407 3.681 -3.618 1.00 92.69 96 PHE A N 1
ATOM 768 C CA . PHE A 1 96 ? -5.565 3.589 -4.500 1.00 92.69 96 PHE A CA 1
ATOM 769 C C . PHE A 1 96 ? -6.871 3.474 -3.710 1.00 92.69 96 PHE A C 1
ATOM 771 O O . PHE A 1 96 ? -7.837 4.161 -4.021 1.00 92.69 96 PHE A O 1
ATOM 778 N N . SER A 1 97 ? -6.899 2.624 -2.680 1.00 94.50 97 SER A N 1
ATOM 779 C CA . SER A 1 97 ? -8.057 2.505 -1.791 1.00 94.50 97 SER A CA 1
ATOM 780 C C . SER A 1 97 ? -7.663 2.127 -0.366 1.00 94.50 97 SER A C 1
ATOM 782 O O . SER A 1 97 ? -6.701 1.383 -0.121 1.00 94.50 97 SER A O 1
ATOM 784 N N . LEU A 1 98 ? -8.449 2.621 0.585 1.00 94.38 98 LEU A N 1
ATOM 785 C CA . LEU A 1 98 ? -8.467 2.161 1.964 1.00 94.38 98 LEU A CA 1
ATOM 786 C C . LEU A 1 98 ? -9.914 1.831 2.301 1.00 94.38 98 LEU A C 1
ATOM 788 O O . LEU A 1 98 ? -10.734 2.721 2.486 1.00 94.38 98 LEU A O 1
ATOM 792 N N . ASP A 1 99 ? -10.190 0.535 2.357 1.00 94.12 99 ASP A N 1
ATOM 793 C CA . ASP A 1 99 ? -11.514 -0.003 2.628 1.00 94.12 99 ASP A CA 1
ATOM 794 C C . ASP A 1 99 ? -11.489 -0.702 3.992 1.00 94.12 99 ASP A C 1
ATOM 796 O O . ASP A 1 99 ? -10.562 -1.474 4.271 1.00 94.12 99 ASP A O 1
ATOM 800 N N . ALA A 1 100 ? -12.490 -0.414 4.823 1.00 89.88 100 ALA A N 1
ATOM 801 C CA . ALA A 1 100 ? -12.744 -1.051 6.111 1.00 89.88 100 ALA A CA 1
ATOM 802 C C . ALA A 1 100 ? -14.164 -1.633 6.082 1.00 89.88 100 ALA A C 1
ATOM 804 O O . ALA A 1 100 ? -15.086 -0.953 5.628 1.00 89.88 100 ALA A O 1
ATOM 805 N N . TYR A 1 101 ? -14.304 -2.886 6.513 1.00 83.75 101 TYR A N 1
ATOM 806 C CA . TYR A 1 101 ? -15.543 -3.667 6.475 1.00 83.75 101 TYR A CA 1
ATOM 807 C C . TYR A 1 101 ? -15.831 -4.247 7.851 1.00 83.75 101 TYR A C 1
ATOM 809 O O . TYR A 1 101 ? -14.836 -4.586 8.534 1.00 83.75 101 TYR A O 1
#